Protein AF-A0A8T5F816-F1 (afdb_monomer_lite)

Sequence (86 aa):
MEIHYAILVIHLILGLSLVYFATKAFKKTKYPPMALLAVGFALIVIGDTIIGDIVEVFGENMIGEIIEEGIEIAGFIVLILAIKRS

pLDDT: mean 93.81, std 5.52, range [63.16, 98.38]

Secondary structure (DSSP, 8-state):
-HHHHHHHHHHHHHHHHHHHHHHHHHHHH--HHHHHHHHHHHHHIIIIIIIHHHHHHH---HHHHHHHHHHHHHHHHHHHHHHHT-

Structure (mmCIF, N/CA/C/O backbone):
data_AF-A0A8T5F816-F1
#
_entry.id   AF-A0A8T5F816-F1
#
loop_
_atom_site.group_PDB
_atom_site.id
_atom_site.type_symbol
_atom_site.label_atom_id
_atom_site.label_alt_id
_atom_site.label_comp_id
_atom_site.label_asym_id
_atom_site.label_entity_id
_atom_site.label_seq_id
_atom_site.pdbx_PDB_ins_code
_atom_site.Cartn_x
_atom_site.Cartn_y
_atom_site.Cartn_z
_atom_site.occupancy
_atom_site.B_iso_or_equiv
_atom_site.auth_seq_id
_atom_site.auth_comp_id
_atom_site.auth_asym_id
_atom_site.auth_atom_id
_atom_site.pdbx_PDB_model_num
ATOM 1 N N . MET A 1 1 ? 9.403 -14.530 -18.052 1.00 63.16 1 MET A N 1
ATOM 2 C CA . MET A 1 1 ? 8.152 -13.810 -18.352 1.00 63.16 1 MET A CA 1
ATOM 3 C C . MET A 1 1 ? 6.969 -14.413 -17.592 1.00 63.16 1 MET A C 1
ATOM 5 O O . MET A 1 1 ? 6.431 -13.716 -16.754 1.00 63.16 1 MET A O 1
ATOM 9 N N . GLU A 1 2 ? 6.621 -15.699 -17.744 1.00 76.75 2 GLU A N 1
ATOM 10 C CA . GLU A 1 2 ? 5.485 -16.279 -16.981 1.00 76.75 2 GLU A CA 1
ATOM 11 C C . GLU A 1 2 ? 5.662 -16.269 -15.450 1.00 76.75 2 GLU A C 1
ATOM 13 O O . GLU A 1 2 ? 4.721 -15.968 -14.722 1.00 76.75 2 GLU A O 1
ATOM 18 N N . ILE A 1 3 ? 6.876 -16.534 -14.954 1.00 88.75 3 ILE A N 1
ATOM 19 C CA . ILE A 1 3 ? 7.165 -16.530 -13.507 1.00 88.75 3 ILE A CA 1
ATOM 20 C C . ILE A 1 3 ? 7.030 -15.122 -12.905 1.00 88.75 3 ILE A C 1
ATOM 22 O O . ILE A 1 3 ? 6.532 -14.985 -11.794 1.00 88.75 3 ILE A O 1
ATOM 26 N N . HIS A 1 4 ? 7.416 -14.084 -13.654 1.00 86.44 4 HIS A N 1
ATOM 27 C CA . HIS A 1 4 ? 7.315 -12.682 -13.228 1.00 86.44 4 HIS A CA 1
ATOM 28 C C . HIS A 1 4 ? 5.864 -12.295 -12.942 1.00 86.44 4 HIS A C 1
ATOM 30 O O . HIS A 1 4 ? 5.522 -11.900 -11.832 1.00 86.44 4 HIS A O 1
ATOM 36 N N . TYR A 1 5 ? 4.975 -12.551 -13.905 1.00 88.69 5 TYR A N 1
ATOM 37 C CA . TYR A 1 5 ? 3.549 -12.279 -13.741 1.00 88.69 5 TYR A CA 1
ATOM 38 C C . TYR A 1 5 ? 2.912 -13.104 -12.620 1.00 88.69 5 TYR A C 1
ATOM 40 O O . TYR A 1 5 ? 2.036 -12.607 -11.914 1.00 88.69 5 TYR A O 1
ATOM 48 N N . ALA A 1 6 ? 3.352 -14.349 -12.413 1.00 93.50 6 ALA A N 1
ATOM 49 C CA . ALA A 1 6 ? 2.877 -15.153 -11.291 1.00 93.50 6 ALA A CA 1
ATOM 50 C C . ALA A 1 6 ? 3.260 -14.526 -9.938 1.00 93.50 6 ALA A C 1
ATOM 52 O O . ALA A 1 6 ? 2.418 -14.443 -9.042 1.00 93.50 6 ALA A O 1
ATOM 53 N N . ILE A 1 7 ? 4.500 -14.048 -9.800 1.00 92.62 7 ILE A N 1
ATOM 54 C CA . ILE A 1 7 ? 4.980 -13.367 -8.589 1.00 92.62 7 ILE A CA 1
ATOM 55 C C . ILE A 1 7 ? 4.211 -12.063 -8.358 1.00 92.62 7 ILE A C 1
ATOM 57 O O . ILE A 1 7 ? 3.778 -11.820 -7.229 1.00 92.62 7 ILE A O 1
ATOM 61 N N . LEU A 1 8 ? 3.980 -11.276 -9.411 1.00 92.94 8 LEU A N 1
ATOM 62 C CA . LEU A 1 8 ? 3.199 -10.039 -9.350 1.00 92.94 8 LEU A CA 1
ATOM 63 C C . LEU A 1 8 ? 1.778 -10.299 -8.852 1.00 92.94 8 LEU A C 1
ATOM 65 O O . LEU A 1 8 ? 1.305 -9.645 -7.925 1.00 92.94 8 LEU A O 1
ATOM 69 N N . VAL A 1 9 ? 1.095 -11.295 -9.422 1.00 94.94 9 VAL A N 1
ATOM 70 C CA . VAL A 1 9 ? -0.270 -11.650 -9.012 1.00 94.94 9 VAL A CA 1
ATOM 71 C C . VAL A 1 9 ? -0.306 -12.081 -7.546 1.00 94.94 9 VAL A C 1
ATOM 73 O O . VAL A 1 9 ? -1.221 -11.693 -6.819 1.00 94.94 9 VAL A O 1
ATOM 76 N N . ILE A 1 10 ? 0.690 -12.841 -7.082 1.00 95.75 10 ILE A N 1
ATOM 77 C CA . ILE A 1 10 ? 0.794 -13.234 -5.672 1.00 95.75 10 ILE A CA 1
ATOM 78 C C . ILE A 1 10 ? 0.981 -12.001 -4.776 1.00 95.75 10 ILE A C 1
ATOM 80 O O . ILE A 1 10 ? 0.244 -11.868 -3.796 1.00 95.75 10 ILE A O 1
ATOM 84 N N . HIS A 1 11 ? 1.898 -11.088 -5.117 1.00 95.12 11 HIS A 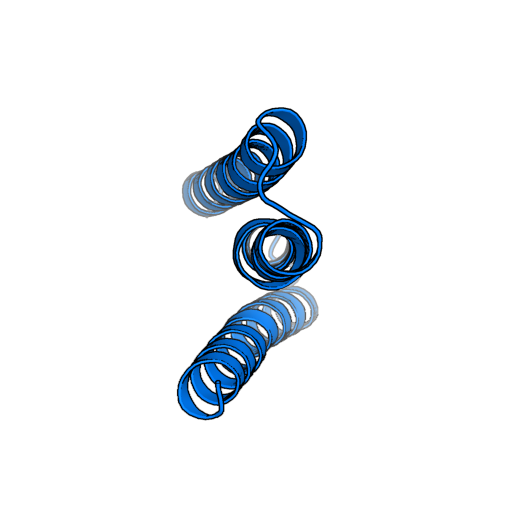N 1
ATOM 85 C CA . HIS A 1 11 ? 2.10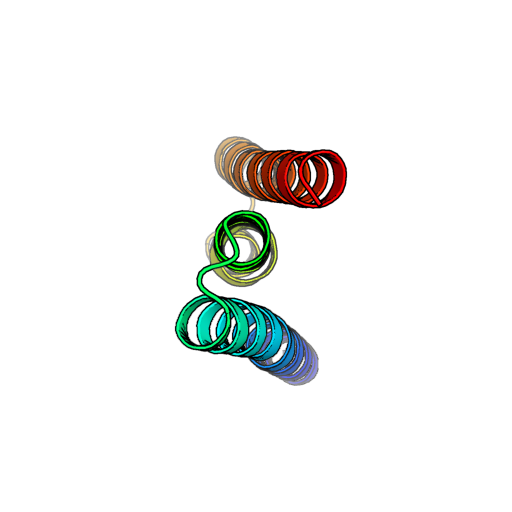5 -9.839 -4.371 1.00 95.12 11 HIS A CA 1
ATOM 86 C C . HIS A 1 11 ? 0.819 -9.019 -4.297 1.00 95.12 11 HIS A C 1
ATOM 88 O O . HIS A 1 11 ? 0.397 -8.624 -3.210 1.00 95.12 11 HIS A O 1
ATOM 94 N N . LEU A 1 12 ? 0.126 -8.863 -5.426 1.00 96.06 12 LEU A N 1
ATOM 95 C CA . LEU A 1 12 ? -1.118 -8.110 -5.496 1.00 96.06 12 LEU A CA 1
ATOM 96 C C . LEU A 1 12 ? -2.219 -8.747 -4.634 1.00 96.06 12 LEU A C 1
ATOM 98 O O . LEU A 1 12 ? -2.901 -8.049 -3.885 1.00 96.06 12 LEU A O 1
ATOM 102 N N . ILE A 1 13 ? -2.383 -10.073 -4.688 1.00 97.38 13 ILE A N 1
ATOM 103 C CA . ILE A 1 13 ? -3.379 -10.790 -3.878 1.00 97.38 13 ILE A CA 1
ATOM 104 C C . ILE A 1 13 ? -3.078 -10.632 -2.388 1.00 97.38 13 ILE A C 1
ATOM 106 O O . ILE A 1 13 ? -3.988 -10.332 -1.611 1.00 97.38 13 ILE A O 1
ATOM 110 N N . LEU A 1 14 ? -1.826 -10.836 -1.974 1.00 97.25 14 LEU A N 1
ATOM 111 C CA . LEU A 1 14 ? -1.432 -10.743 -0.569 1.00 97.25 14 LEU A CA 1
ATOM 112 C C . LEU A 1 14 ? -1.560 -9.307 -0.055 1.00 97.25 14 LEU A C 1
ATOM 114 O O . LEU A 1 14 ? -2.181 -9.073 0.984 1.00 97.25 14 LEU A O 1
ATOM 118 N N . GLY A 1 15 ? -1.059 -8.344 -0.821 1.00 96.25 15 GLY A N 1
ATOM 119 C CA . GLY A 1 15 ? -1.142 -6.924 -0.521 1.00 96.25 15 GLY A CA 1
ATOM 120 C C . GLY A 1 15 ? -2.581 -6.429 -0.391 1.00 96.25 15 GLY A C 1
ATOM 121 O O . GLY A 1 15 ? -2.966 -5.861 0.633 1.00 96.25 15 GLY A O 1
ATOM 122 N N . LEU A 1 16 ? -3.430 -6.720 -1.381 1.00 96.44 16 LEU A N 1
ATOM 123 C CA . LEU A 1 16 ? -4.849 -6.362 -1.328 1.00 96.44 16 LEU A CA 1
ATOM 124 C C . LEU A 1 16 ? -5.592 -7.097 -0.211 1.00 96.44 16 LEU A C 1
ATOM 126 O O . LEU A 1 16 ? -6.505 -6.525 0.386 1.00 96.44 16 LEU A O 1
ATOM 130 N N . SER A 1 17 ? -5.194 -8.328 0.121 1.00 98.06 17 SER A N 1
ATOM 131 C CA . SER A 1 17 ? -5.744 -9.043 1.275 1.00 98.06 17 SER A CA 1
ATOM 132 C C . SER A 1 17 ? -5.440 -8.302 2.578 1.00 98.06 17 SER A C 1
ATOM 134 O O . SER A 1 17 ? -6.351 -8.113 3.386 1.00 98.06 17 SER A O 1
ATOM 136 N N . LEU A 1 18 ? -4.210 -7.813 2.775 1.00 97.12 18 LEU A N 1
ATOM 137 C CA . LEU A 1 18 ? -3.846 -7.004 3.947 1.00 97.12 18 LEU A CA 1
ATOM 138 C C . LEU A 1 18 ? -4.672 -5.715 4.024 1.00 97.12 18 LEU A C 1
ATOM 140 O O . LEU A 1 18 ? -5.267 -5.426 5.067 1.00 97.12 18 LEU A O 1
ATOM 144 N N . VAL A 1 19 ? -4.788 -4.984 2.911 1.00 97.62 19 VAL A N 1
ATOM 145 C CA . VAL A 1 19 ? -5.616 -3.769 2.823 1.00 97.62 19 VAL A CA 1
ATOM 146 C C . VAL A 1 19 ? -7.077 -4.084 3.150 1.00 97.62 19 VAL A C 1
ATOM 148 O O . VAL A 1 19 ? -7.715 -3.375 3.938 1.00 97.62 19 VAL A O 1
ATOM 151 N N . TYR A 1 20 ? -7.615 -5.170 2.592 1.00 98.00 20 TYR A N 1
ATOM 152 C CA . TYR A 1 20 ? -8.984 -5.613 2.828 1.00 98.00 20 TYR A CA 1
ATOM 153 C C . TYR A 1 20 ? -9.221 -5.961 4.299 1.00 98.00 20 TYR A C 1
ATOM 155 O O . TYR A 1 20 ? -10.193 -5.484 4.890 1.00 98.00 20 TYR A O 1
ATOM 163 N N . PHE A 1 21 ? -8.343 -6.756 4.915 1.00 97.81 21 PHE A N 1
ATOM 164 C CA . PHE A 1 21 ? -8.491 -7.156 6.312 1.00 97.81 21 PHE A CA 1
ATOM 165 C C . PHE A 1 21 ? -8.347 -5.972 7.267 1.00 97.81 21 PHE A C 1
ATOM 167 O O . PHE A 1 21 ? -9.181 -5.836 8.165 1.00 97.81 21 PHE A O 1
ATOM 174 N N . ALA A 1 22 ? -7.384 -5.073 7.044 1.00 96.50 22 ALA A N 1
ATOM 175 C CA . ALA A 1 22 ? -7.235 -3.851 7.834 1.00 96.50 22 ALA A CA 1
ATOM 176 C C . ALA A 1 22 ? -8.475 -2.946 7.708 1.00 96.50 22 ALA A C 1
ATOM 178 O O . ALA A 1 22 ? -9.037 -2.496 8.709 1.00 96.50 22 ALA A O 1
ATOM 179 N N . THR A 1 23 ? -8.994 -2.775 6.488 1.00 97.12 23 THR A N 1
ATOM 180 C CA . THR A 1 23 ? -10.221 -2.004 6.229 1.00 97.12 23 THR A CA 1
ATOM 181 C C . THR A 1 23 ? -11.443 -2.643 6.887 1.00 97.12 23 THR A C 1
ATOM 183 O O . THR A 1 23 ? -12.273 -1.958 7.493 1.00 97.12 23 THR A O 1
ATOM 186 N N . LYS A 1 24 ? -11.578 -3.969 6.793 1.00 97.19 24 LYS A N 1
ATOM 187 C CA . LYS A 1 24 ? -12.666 -4.727 7.419 1.00 97.19 24 LYS A CA 1
ATOM 188 C C . LYS A 1 24 ? -12.599 -4.630 8.943 1.00 97.19 24 LYS A C 1
ATOM 190 O O . LYS A 1 24 ? -13.634 -4.420 9.578 1.00 97.19 24 LYS A O 1
ATOM 195 N N . ALA A 1 25 ? -11.403 -4.732 9.522 1.00 95.38 25 ALA A N 1
ATOM 196 C CA . ALA A 1 25 ? -11.174 -4.557 10.951 1.00 95.38 25 ALA A CA 1
ATOM 197 C C . ALA A 1 25 ? -11.546 -3.138 11.396 1.00 95.38 25 ALA A C 1
ATOM 199 O O . ALA A 1 25 ? -12.326 -2.993 12.336 1.00 95.38 25 ALA A O 1
ATOM 200 N N . PHE A 1 26 ? -11.110 -2.106 10.665 1.00 95.50 26 PHE A N 1
ATOM 201 C CA . PHE A 1 26 ? -11.481 -0.716 10.938 1.00 95.50 26 PHE A CA 1
ATOM 202 C C . PHE A 1 26 ? -12.998 -0.501 10.916 1.00 95.50 26 PHE A C 1
ATOM 204 O O . PHE A 1 26 ? -13.554 0.129 11.816 1.00 95.50 26 PHE A O 1
ATOM 211 N N . LYS A 1 27 ? -13.702 -1.066 9.927 1.00 95.06 27 LYS A N 1
ATOM 212 C CA . LYS A 1 27 ? -15.170 -0.976 9.854 1.00 95.06 27 LYS A CA 1
ATOM 213 C C . LYS A 1 27 ? -15.854 -1.609 11.069 1.00 95.06 27 LYS A C 1
ATOM 215 O O . LYS A 1 27 ? -16.871 -1.076 11.510 1.00 95.06 27 LYS A O 1
ATOM 220 N N . LYS A 1 28 ? -15.300 -2.702 11.609 1.00 95.81 28 LYS A N 1
ATOM 221 C CA . LYS A 1 28 ? -15.850 -3.433 12.761 1.00 95.81 28 LYS A CA 1
ATOM 222 C C . LYS A 1 28 ? -15.534 -2.770 14.105 1.00 95.81 28 LYS A C 1
ATOM 224 O O . LYS A 1 28 ? -16.411 -2.712 14.956 1.00 95.81 28 LYS A O 1
ATOM 229 N N . THR A 1 29 ? -14.302 -2.306 14.311 1.00 93.56 29 THR A N 1
ATOM 230 C CA . THR A 1 29 ? -13.832 -1.812 15.620 1.00 93.56 29 THR A CA 1
ATOM 231 C C . THR A 1 29 ? -13.862 -0.293 15.747 1.00 93.56 29 THR A C 1
ATOM 233 O O . THR A 1 29 ? -13.806 0.215 16.861 1.00 93.56 29 THR A O 1
ATOM 236 N N . LYS A 1 30 ? -13.914 0.436 14.621 1.00 91.69 30 LYS A N 1
ATOM 237 C CA . LYS A 1 30 ? -13.714 1.896 14.545 1.00 91.69 30 LYS A CA 1
ATOM 238 C C . LYS A 1 30 ? -12.389 2.363 15.156 1.00 91.69 30 LYS A C 1
ATOM 240 O O . LYS A 1 30 ? -12.238 3.539 15.472 1.00 91.69 30 LYS A O 1
ATOM 245 N N . TYR A 1 31 ? -11.418 1.458 15.286 1.00 92.19 31 TYR A N 1
ATOM 246 C CA . TYR A 1 31 ? -10.135 1.742 15.909 1.00 92.19 31 TYR A CA 1
ATOM 247 C C . TYR A 1 31 ? -9.196 2.460 14.924 1.00 92.19 31 TYR A C 1
ATOM 249 O O . TYR A 1 31 ? -8.812 1.850 13.923 1.00 92.19 31 TYR A O 1
ATOM 257 N N . PRO A 1 32 ? -8.816 3.732 15.160 1.00 91.75 32 PRO A N 1
ATOM 258 C CA . PRO A 1 32 ? -8.092 4.545 14.178 1.00 91.75 32 PRO A CA 1
ATOM 259 C C . PRO A 1 32 ? -6.781 3.939 13.644 1.00 91.75 32 PRO A C 1
ATOM 261 O O . PRO A 1 32 ? -6.543 4.062 12.440 1.00 91.75 32 PRO A O 1
ATOM 264 N N . PRO A 1 33 ? -5.957 3.233 14.448 1.00 95.44 33 PRO A N 1
ATOM 265 C CA . PRO A 1 33 ? -4.770 2.542 13.939 1.00 95.44 33 PRO A CA 1
ATOM 266 C C . PRO A 1 33 ? -5.049 1.556 12.800 1.00 95.44 33 PRO A C 1
ATOM 268 O O . PRO A 1 33 ? -4.239 1.436 11.888 1.00 95.44 33 PRO A O 1
ATOM 271 N N . MET A 1 34 ? -6.221 0.913 12.772 1.00 96.00 34 MET A N 1
ATOM 272 C CA . MET A 1 34 ? -6.581 -0.019 11.692 1.00 96.00 34 MET A CA 1
ATOM 273 C C . MET A 1 34 ? -6.785 0.689 10.347 1.00 96.00 34 MET A C 1
ATOM 275 O O . MET A 1 34 ? -6.500 0.111 9.301 1.00 96.00 34 MET A O 1
ATOM 279 N N . ALA A 1 35 ? -7.244 1.945 10.358 1.00 95.62 35 ALA A N 1
ATOM 280 C CA . ALA A 1 35 ? -7.327 2.745 9.138 1.00 95.62 35 ALA A CA 1
ATOM 281 C C . ALA A 1 35 ? -5.931 3.123 8.628 1.00 95.62 35 ALA A C 1
ATOM 283 O O . ALA A 1 35 ? -5.683 3.050 7.429 1.00 95.62 35 ALA A O 1
ATOM 284 N N . LEU A 1 36 ? -5.010 3.471 9.535 1.00 97.06 36 LEU A N 1
ATOM 285 C CA . LEU A 1 36 ? -3.619 3.756 9.176 1.00 97.06 36 LEU A CA 1
ATOM 286 C C . LEU A 1 36 ? -2.937 2.517 8.590 1.00 97.06 36 LEU A C 1
ATOM 288 O O . LEU A 1 36 ? -2.289 2.632 7.560 1.00 97.06 36 LEU A O 1
ATOM 292 N N . LEU A 1 37 ? -3.156 1.328 9.163 1.00 96.94 37 LEU A N 1
ATOM 293 C CA . LEU A 1 37 ? -2.664 0.077 8.576 1.00 96.94 37 LEU A CA 1
ATOM 294 C C . LEU A 1 37 ? -3.178 -0.125 7.148 1.00 96.94 37 LEU A C 1
ATOM 296 O O . LEU A 1 37 ? -2.393 -0.418 6.254 1.00 96.94 37 LEU A O 1
ATOM 300 N N . ALA A 1 38 ? -4.479 0.076 6.915 1.00 97.50 38 ALA A N 1
ATOM 301 C CA . ALA A 1 38 ? -5.054 -0.063 5.579 1.00 97.50 38 ALA A CA 1
ATOM 302 C C . ALA A 1 38 ? -4.413 0.902 4.568 1.00 97.50 38 ALA A C 1
ATOM 304 O O . ALA A 1 38 ? -4.103 0.493 3.453 1.00 97.50 38 ALA A O 1
ATOM 305 N N . VAL A 1 39 ? -4.185 2.158 4.968 1.00 97.81 39 VAL A N 1
ATOM 306 C CA . VAL A 1 39 ? -3.526 3.166 4.123 1.00 97.81 39 VAL A CA 1
ATOM 307 C C . VAL A 1 39 ? -2.056 2.817 3.883 1.00 97.81 39 VAL A C 1
ATOM 309 O O . VAL A 1 39 ? -1.608 2.876 2.745 1.00 97.81 39 VAL A O 1
ATOM 312 N N . GLY A 1 40 ? -1.317 2.423 4.922 1.00 97.62 40 GLY A N 1
ATOM 313 C CA . GLY A 1 40 ? 0.096 2.062 4.810 1.00 97.62 40 GLY A CA 1
ATOM 314 C C . GLY A 1 40 ? 0.313 0.860 3.894 1.00 97.62 40 GLY A C 1
ATOM 315 O O . GLY A 1 40 ? 1.135 0.928 2.987 1.00 97.62 40 GLY A O 1
ATOM 316 N N . PHE A 1 41 ? -0.486 -0.201 4.050 1.00 97.94 41 PHE A N 1
ATOM 317 C CA . PHE A 1 41 ? -0.435 -1.349 3.142 1.00 97.94 41 PHE A CA 1
ATOM 318 C C . PHE A 1 41 ? -0.830 -0.975 1.712 1.00 97.94 41 PHE A C 1
ATOM 320 O O . PHE A 1 41 ? -0.201 -1.448 0.775 1.00 97.94 41 PHE A O 1
ATOM 327 N N . ALA A 1 42 ? -1.837 -0.116 1.528 1.00 97.75 42 ALA A N 1
ATOM 328 C CA . ALA A 1 42 ? -2.241 0.311 0.191 1.00 97.75 42 ALA A CA 1
ATOM 329 C C . ALA A 1 42 ? -1.129 1.100 -0.511 1.00 97.75 42 ALA A C 1
ATOM 331 O O . ALA A 1 42 ? -0.883 0.865 -1.688 1.00 97.75 42 ALA A O 1
ATOM 332 N N . LEU A 1 43 ? -0.442 1.993 0.209 1.00 97.88 43 LEU A N 1
ATOM 333 C CA . LEU A 1 43 ? 0.705 2.730 -0.322 1.00 97.88 43 LEU A CA 1
ATOM 334 C C . LEU A 1 43 ? 1.831 1.790 -0.748 1.00 97.88 43 LEU A C 1
ATOM 336 O O . LEU A 1 43 ? 2.302 1.921 -1.869 1.00 97.88 43 LEU A O 1
ATOM 340 N N . ILE A 1 44 ? 2.201 0.819 0.092 1.00 97.75 44 ILE A N 1
ATOM 341 C CA . ILE A 1 44 ? 3.259 -0.147 -0.241 1.00 97.75 44 ILE A CA 1
ATOM 342 C C . ILE A 1 44 ? 2.889 -0.933 -1.501 1.00 97.75 44 ILE A C 1
ATOM 344 O O . ILE A 1 44 ? 3.674 -0.970 -2.432 1.00 97.75 44 ILE A O 1
ATOM 348 N N . VAL A 1 45 ? 1.670 -1.475 -1.592 1.00 97.19 45 VAL A N 1
ATOM 349 C CA . VAL A 1 45 ? 1.227 -2.233 -2.781 1.00 97.19 45 VAL A CA 1
ATOM 350 C C . VAL A 1 45 ? 1.220 -1.374 -4.046 1.00 97.19 45 VAL A C 1
ATOM 352 O O . VAL A 1 45 ? 1.525 -1.864 -5.130 1.00 97.19 45 VAL A O 1
ATOM 355 N N . ILE A 1 46 ? 0.846 -0.098 -3.929 1.00 96.50 46 ILE A N 1
ATOM 356 C CA . ILE A 1 46 ? 0.854 0.825 -5.066 1.00 96.50 46 ILE A CA 1
ATOM 357 C C . ILE A 1 46 ? 2.287 1.158 -5.487 1.00 96.50 46 ILE A C 1
ATOM 359 O O . ILE A 1 46 ? 2.548 1.157 -6.682 1.00 96.50 46 ILE A O 1
ATOM 363 N N . GLY A 1 47 ? 3.182 1.449 -4.541 1.00 94.94 47 GLY A N 1
ATOM 364 C CA . GLY A 1 47 ? 4.588 1.751 -4.814 1.00 94.94 47 GLY A CA 1
ATOM 365 C C . GLY A 1 47 ? 5.309 0.539 -5.390 1.00 94.94 47 GLY A C 1
ATOM 366 O O . GLY A 1 47 ? 5.539 0.486 -6.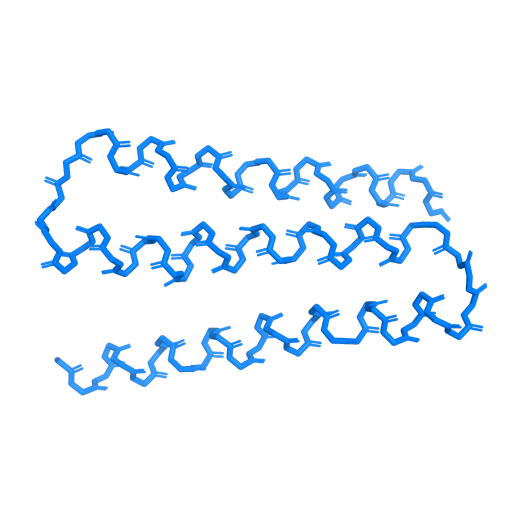590 1.00 94.94 47 GLY A O 1
ATOM 367 N N . ASP A 1 48 ? 5.560 -0.455 -4.546 1.00 93.94 48 ASP A N 1
ATOM 368 C CA . ASP A 1 48 ? 6.346 -1.650 -4.867 1.00 93.94 48 ASP A CA 1
ATOM 369 C C . ASP A 1 48 ? 5.738 -2.450 -6.031 1.00 93.94 48 ASP A C 1
ATOM 371 O O . ASP A 1 48 ? 6.360 -2.654 -7.066 1.00 93.94 48 ASP A O 1
ATOM 375 N N . THR A 1 49 ? 4.475 -2.872 -5.919 1.00 94.06 49 THR A N 1
ATOM 376 C CA . THR A 1 49 ? 3.939 -3.845 -6.883 1.00 94.06 49 THR A CA 1
ATOM 377 C C . THR A 1 49 ? 3.400 -3.201 -8.162 1.00 94.06 49 THR A C 1
ATOM 379 O O . THR A 1 49 ? 3.588 -3.742 -9.247 1.00 94.06 49 THR A O 1
ATOM 382 N N . ILE A 1 50 ? 2.659 -2.089 -8.063 1.00 93.56 50 ILE A N 1
ATOM 383 C CA . ILE A 1 50 ? 2.002 -1.486 -9.238 1.00 93.56 50 ILE A CA 1
ATOM 384 C C . ILE A 1 50 ? 2.948 -0.535 -9.967 1.00 93.56 50 ILE A C 1
ATOM 386 O O . ILE A 1 50 ? 3.092 -0.635 -11.182 1.00 93.56 50 ILE A O 1
ATOM 390 N N . ILE A 1 51 ? 3.541 0.421 -9.251 1.00 93.44 51 ILE A N 1
ATOM 391 C CA . ILE A 1 51 ? 4.420 1.418 -9.860 1.00 93.44 51 ILE A CA 1
ATOM 392 C C . ILE A 1 51 ? 5.748 0.773 -10.241 1.00 93.44 51 ILE A C 1
ATOM 394 O O . ILE A 1 51 ? 6.181 1.018 -11.363 1.00 93.44 51 ILE A O 1
ATOM 398 N N . GLY A 1 52 ? 6.318 -0.090 -9.396 1.00 91.88 52 GLY A N 1
ATOM 399 C CA . GLY A 1 52 ? 7.547 -0.817 -9.720 1.00 91.88 52 GLY A CA 1
ATOM 400 C C . GLY A 1 52 ? 7.446 -1.621 -11.013 1.00 91.88 52 GLY A C 1
ATOM 401 O O . GLY A 1 52 ? 8.230 -1.401 -11.934 1.00 91.88 52 GLY A O 1
ATOM 402 N N . ASP A 1 53 ? 6.398 -2.439 -11.177 1.00 91.94 53 ASP A N 1
ATOM 403 C CA . ASP A 1 53 ? 6.205 -3.200 -12.425 1.00 91.94 53 ASP A CA 1
ATOM 404 C C . ASP A 1 53 ? 5.978 -2.284 -13.644 1.00 91.94 53 ASP A C 1
ATOM 406 O O . ASP A 1 53 ? 6.479 -2.549 -14.736 1.00 91.94 53 ASP A O 1
ATOM 410 N N . ILE A 1 54 ? 5.270 -1.157 -13.478 1.00 90.94 54 ILE A N 1
ATOM 411 C CA . ILE A 1 54 ? 5.115 -0.167 -14.557 1.00 90.94 54 ILE A CA 1
ATOM 412 C C . ILE A 1 54 ? 6.469 0.449 -14.931 1.00 90.94 54 ILE A C 1
ATOM 414 O O . ILE A 1 54 ? 6.764 0.583 -16.118 1.00 90.94 54 ILE A O 1
ATOM 418 N N . VAL A 1 55 ? 7.291 0.844 -13.959 1.00 91.62 55 VAL A N 1
ATOM 419 C CA . VAL A 1 55 ? 8.611 1.442 -14.216 1.00 91.62 55 VAL A CA 1
ATOM 420 C C . VAL A 1 55 ? 9.529 0.429 -14.902 1.00 91.62 55 VAL A C 1
ATOM 422 O O . VAL A 1 55 ? 10.159 0.774 -15.903 1.00 91.62 55 VAL A O 1
ATOM 425 N N . GLU A 1 56 ? 9.522 -0.827 -14.453 1.00 88.25 56 GLU A N 1
ATOM 426 C CA . GLU A 1 56 ? 10.284 -1.922 -15.061 1.00 88.25 56 GLU A CA 1
ATOM 427 C C . GLU A 1 56 ? 9.870 -2.154 -16.528 1.00 88.25 56 GLU A C 1
ATOM 429 O O . GLU A 1 56 ? 10.715 -2.237 -17.423 1.00 88.25 56 GLU A O 1
ATOM 434 N N . VAL A 1 57 ? 8.562 -2.190 -16.817 1.00 87.81 57 VAL A N 1
ATOM 435 C CA . VAL A 1 57 ? 8.036 -2.463 -18.169 1.00 87.81 57 VAL A CA 1
ATOM 436 C C . VAL A 1 57 ? 8.230 -1.290 -19.137 1.00 87.81 57 VAL A C 1
ATOM 438 O O . VAL A 1 57 ? 8.490 -1.509 -20.323 1.00 87.81 57 VAL A O 1
ATOM 441 N N . PHE A 1 58 ? 8.083 -0.045 -18.673 1.00 85.50 58 PHE A N 1
ATOM 442 C CA . PHE A 1 58 ? 8.186 1.154 -19.521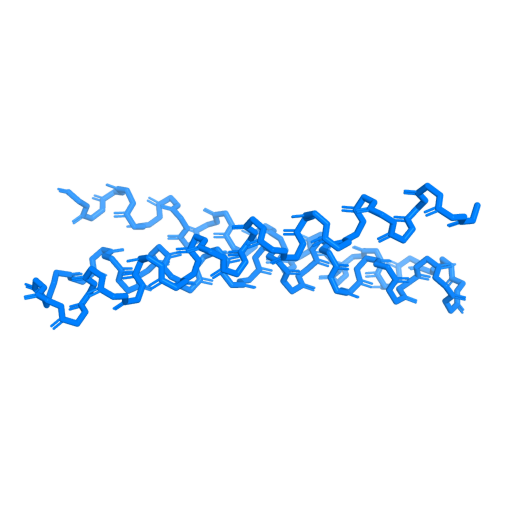 1.00 85.50 58 PHE A CA 1
ATOM 443 C C . PHE A 1 58 ? 9.618 1.692 -19.666 1.00 85.50 58 PHE A C 1
ATOM 445 O O . PHE A 1 58 ? 9.840 2.644 -20.421 1.00 85.50 58 PHE A O 1
ATOM 452 N N . GLY A 1 59 ? 10.583 1.044 -19.015 1.00 82.38 59 GLY A N 1
ATOM 453 C CA . GLY A 1 59 ? 11.995 1.387 -19.051 1.00 82.38 59 GLY A CA 1
ATOM 454 C C . GLY A 1 59 ? 12.411 2.139 -17.795 1.00 82.38 59 GLY A C 1
ATOM 455 O O . GLY A 1 59 ? 11.939 3.254 -17.537 1.00 82.38 59 GLY A O 1
ATOM 456 N N . GLU A 1 60 ? 13.342 1.521 -17.067 1.00 81.06 60 GLU A N 1
ATOM 457 C CA . GLU A 1 60 ? 13.943 2.061 -15.853 1.00 81.06 60 GLU A CA 1
ATOM 458 C C . GLU A 1 60 ? 14.447 3.482 -16.097 1.00 81.06 60 GLU A C 1
ATOM 460 O O . GLU A 1 60 ? 15.237 3.773 -17.005 1.00 81.06 60 GLU A O 1
ATOM 465 N N . ASN A 1 61 ? 13.942 4.398 -15.283 1.00 88.06 61 ASN A N 1
ATOM 466 C CA . ASN A 1 61 ? 14.443 5.750 -15.234 1.00 88.06 61 ASN A CA 1
ATOM 467 C C . ASN A 1 61 ? 14.510 6.193 -13.777 1.00 88.06 61 ASN A C 1
ATOM 469 O O . ASN A 1 61 ? 13.633 5.890 -12.971 1.00 88.06 61 ASN A O 1
ATOM 473 N N . MET A 1 62 ? 15.544 6.972 -13.473 1.00 91.69 62 MET A N 1
ATOM 474 C CA . MET A 1 62 ? 15.848 7.424 -12.116 1.00 91.69 62 MET A CA 1
ATOM 475 C C . MET A 1 62 ? 14.661 8.128 -11.437 1.00 91.69 62 MET A C 1
ATOM 477 O O . MET A 1 62 ? 14.525 8.087 -10.222 1.00 91.69 62 MET A O 1
ATOM 481 N N . ILE A 1 63 ? 13.792 8.799 -12.201 1.00 92.12 63 ILE A N 1
ATOM 482 C CA . ILE A 1 63 ? 12.623 9.489 -11.638 1.00 92.12 63 ILE A CA 1
ATOM 483 C C . ILE A 1 63 ? 11.556 8.479 -11.197 1.00 92.12 63 ILE A C 1
ATOM 485 O O . ILE A 1 63 ? 10.956 8.664 -10.142 1.00 92.12 63 ILE A O 1
ATOM 489 N N . GLY A 1 64 ? 11.320 7.433 -11.989 1.00 91.75 64 GLY A N 1
ATOM 490 C CA . GLY A 1 64 ? 10.384 6.353 -11.691 1.00 91.75 64 GLY A CA 1
ATOM 491 C C . GLY A 1 64 ? 10.777 5.607 -10.423 1.00 91.75 64 GLY A C 1
ATOM 492 O O . GLY A 1 64 ? 9.954 5.511 -9.519 1.00 91.75 64 GLY A O 1
ATOM 493 N N . GLU A 1 65 ? 12.047 5.211 -10.317 1.00 92.06 65 GLU A N 1
ATOM 494 C CA . GLU A 1 65 ? 12.605 4.549 -9.126 1.00 92.06 65 GLU A CA 1
ATOM 495 C C . GLU A 1 65 ? 12.452 5.420 -7.867 1.00 92.06 65 GLU A C 1
ATOM 497 O O . GLU A 1 65 ? 11.965 4.964 -6.837 1.00 92.06 65 GLU A O 1
ATOM 502 N N . ILE A 1 66 ? 12.769 6.721 -7.952 1.00 95.12 66 ILE A N 1
ATOM 503 C CA . ILE A 1 66 ? 12.601 7.647 -6.816 1.00 95.12 66 ILE A CA 1
ATOM 504 C C . ILE A 1 66 ? 11.130 7.754 -6.383 1.00 95.12 66 ILE A C 1
ATOM 506 O O . ILE A 1 66 ? 10.839 7.901 -5.193 1.00 95.12 66 ILE A O 1
ATOM 510 N N . ILE A 1 67 ? 10.190 7.737 -7.333 1.00 94.88 67 ILE A N 1
ATOM 511 C CA . ILE A 1 67 ? 8.755 7.809 -7.032 1.00 94.88 67 ILE A CA 1
ATOM 512 C C . ILE A 1 67 ? 8.281 6.515 -6.369 1.00 94.88 67 ILE A C 1
ATOM 514 O O . ILE A 1 67 ? 7.552 6.586 -5.378 1.00 94.88 67 ILE A O 1
ATOM 518 N N . GLU A 1 68 ? 8.688 5.366 -6.902 1.00 94.81 68 GLU A N 1
ATOM 519 C CA . GLU A 1 68 ? 8.398 4.041 -6.356 1.00 94.81 68 GLU A CA 1
ATOM 520 C C . GLU A 1 68 ? 8.857 3.933 -4.899 1.00 94.81 68 GLU A C 1
ATOM 522 O O . GLU A 1 68 ? 8.020 3.797 -3.997 1.00 94.81 68 GLU A O 1
ATOM 527 N N . GLU A 1 69 ? 10.158 4.122 -4.656 1.00 95.50 69 GLU A N 1
ATOM 528 C CA . GLU A 1 69 ? 10.741 4.067 -3.314 1.00 95.50 69 GLU A CA 1
ATOM 529 C C . GLU A 1 69 ? 10.107 5.118 -2.393 1.00 95.50 69 GLU A C 1
ATOM 531 O O . GLU A 1 69 ? 9.806 4.856 -1.227 1.00 95.50 69 GLU A O 1
ATOM 536 N N . GLY A 1 70 ? 9.848 6.326 -2.904 1.00 97.62 70 GLY A N 1
ATOM 537 C CA . GLY A 1 70 ? 9.231 7.401 -2.131 1.00 97.62 70 GLY A CA 1
ATOM 538 C C . GLY A 1 70 ? 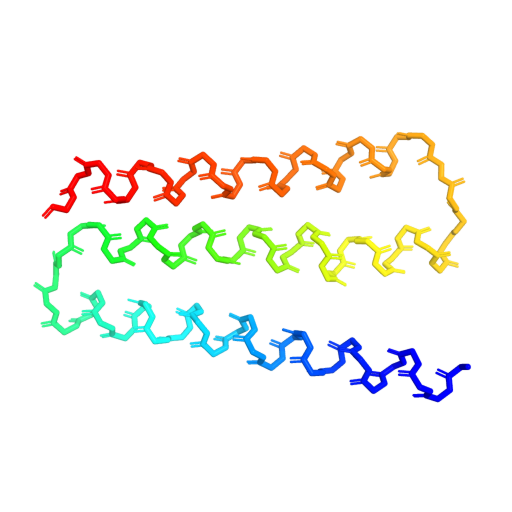7.828 7.049 -1.627 1.00 97.62 70 GLY A C 1
ATOM 539 O O . GLY A 1 70 ? 7.479 7.361 -0.482 1.00 97.62 70 GLY A O 1
ATOM 540 N N . ILE A 1 71 ? 7.022 6.384 -2.459 1.00 97.69 71 ILE A N 1
ATOM 541 C CA . ILE A 1 71 ? 5.680 5.919 -2.090 1.00 97.69 71 ILE A CA 1
ATOM 542 C C . ILE A 1 71 ? 5.766 4.760 -1.095 1.00 97.69 71 ILE A C 1
ATOM 544 O O . ILE A 1 71 ? 5.012 4.744 -0.115 1.00 97.69 71 ILE A O 1
ATOM 548 N N . GLU A 1 72 ? 6.699 3.833 -1.295 1.00 97.38 72 GLU A N 1
ATOM 549 C CA . GLU A 1 72 ? 6.920 2.714 -0.380 1.00 97.38 72 GLU A CA 1
ATOM 550 C C . GLU A 1 72 ? 7.343 3.206 1.017 1.00 97.38 72 GLU A C 1
ATOM 552 O O . GLU A 1 72 ? 6.718 2.860 2.027 1.00 97.38 72 GLU A O 1
ATOM 557 N N . ILE A 1 73 ? 8.322 4.118 1.083 1.00 98.12 73 ILE A N 1
ATOM 558 C CA . ILE A 1 73 ? 8.778 4.769 2.320 1.00 98.12 73 ILE A CA 1
ATOM 559 C C . ILE A 1 73 ? 7.616 5.483 3.016 1.00 98.12 73 ILE A C 1
ATOM 561 O O . ILE A 1 73 ? 7.444 5.355 4.234 1.00 98.12 73 ILE A O 1
ATOM 565 N N . ALA A 1 74 ? 6.783 6.214 2.269 1.00 98.31 74 ALA A N 1
ATOM 566 C CA . ALA A 1 74 ? 5.595 6.851 2.829 1.00 98.31 74 ALA A CA 1
ATOM 567 C C . ALA A 1 74 ? 4.632 5.815 3.437 1.00 98.31 74 ALA A C 1
ATOM 569 O O . ALA A 1 74 ? 4.109 6.027 4.536 1.00 98.31 74 ALA A O 1
ATOM 570 N N . GLY A 1 75 ? 4.445 4.673 2.772 1.00 97.94 75 GLY A N 1
ATOM 571 C CA . GLY A 1 75 ? 3.677 3.544 3.288 1.00 97.94 75 GLY A CA 1
ATOM 572 C C . GLY A 1 75 ? 4.229 3.008 4.609 1.00 97.94 75 GLY A C 1
ATOM 573 O O . GLY A 1 75 ? 3.479 2.897 5.586 1.00 97.94 75 GLY A O 1
ATOM 574 N N . PHE A 1 76 ? 5.542 2.777 4.699 1.00 98.12 76 PHE A N 1
ATOM 575 C CA . PHE A 1 76 ? 6.188 2.348 5.943 1.00 98.12 76 PHE A CA 1
ATOM 576 C C . PHE A 1 76 ? 6.048 3.368 7.074 1.00 98.12 76 PHE A C 1
ATOM 578 O O . PHE A 1 76 ? 5.745 2.986 8.206 1.00 98.12 76 PHE A O 1
ATOM 585 N N . ILE A 1 77 ? 6.200 4.665 6.793 1.00 98.38 77 ILE A N 1
ATOM 586 C CA . ILE A 1 77 ? 5.983 5.726 7.789 1.00 98.38 77 ILE A CA 1
ATOM 587 C C . ILE A 1 77 ? 4.559 5.645 8.349 1.00 98.38 77 ILE A C 1
ATOM 589 O O . ILE A 1 77 ? 4.363 5.712 9.566 1.00 98.38 77 ILE A O 1
ATOM 593 N N . VAL A 1 78 ? 3.557 5.456 7.488 1.00 98.06 78 VAL A N 1
ATOM 594 C CA . VAL A 1 78 ? 2.161 5.307 7.917 1.00 98.06 78 VAL A CA 1
ATOM 595 C C . VAL A 1 78 ? 1.969 4.047 8.770 1.00 98.06 78 VAL A C 1
ATOM 597 O O . VAL A 1 78 ? 1.289 4.120 9.797 1.00 98.06 78 VAL A O 1
ATOM 600 N N . LEU A 1 79 ? 2.597 2.920 8.415 1.00 97.56 79 LEU A N 1
ATOM 601 C CA . LEU A 1 79 ? 2.561 1.701 9.235 1.00 97.56 79 LEU A CA 1
ATOM 602 C C . LEU A 1 79 ? 3.187 1.920 10.619 1.00 97.56 79 LEU A C 1
ATOM 604 O O . LEU A 1 79 ? 2.597 1.532 11.628 1.00 97.56 79 LEU A O 1
ATOM 608 N N . ILE A 1 80 ? 4.329 2.605 10.697 1.00 97.94 80 ILE A N 1
ATOM 609 C CA . ILE A 1 80 ? 4.971 2.959 11.971 1.00 97.94 80 ILE A CA 1
ATOM 610 C C . ILE A 1 80 ? 4.039 3.836 12.816 1.00 97.94 80 ILE A C 1
ATOM 612 O O . ILE A 1 80 ? 3.884 3.608 14.017 1.00 97.94 80 ILE A O 1
ATOM 616 N N . LEU A 1 81 ? 3.377 4.822 12.202 1.00 97.25 81 LEU A N 1
ATOM 617 C CA . LEU A 1 81 ? 2.402 5.670 12.891 1.00 97.25 81 LEU A CA 1
ATOM 61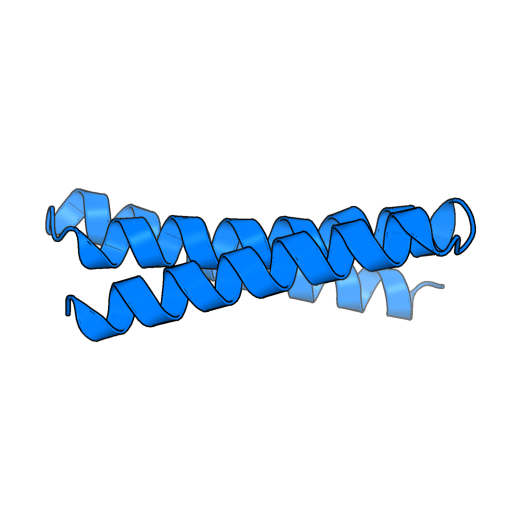8 C C . LEU A 1 81 ? 1.186 4.879 13.379 1.00 97.25 81 LEU A C 1
ATOM 620 O O . LEU A 1 81 ? 0.657 5.193 14.448 1.00 97.25 81 LEU A O 1
ATOM 624 N N . ALA A 1 82 ? 0.756 3.865 12.628 1.00 96.12 82 ALA A N 1
ATOM 625 C CA . ALA A 1 82 ? -0.309 2.965 13.041 1.00 96.12 82 ALA A CA 1
ATOM 626 C C . ALA A 1 82 ? 0.088 2.192 14.303 1.00 96.12 82 ALA A C 1
ATOM 628 O O . ALA A 1 82 ? -0.651 2.211 15.282 1.00 96.12 82 ALA A O 1
ATOM 629 N N . ILE A 1 83 ? 1.282 1.589 14.305 1.00 95.19 83 ILE A N 1
ATOM 630 C CA . ILE A 1 83 ? 1.803 0.814 15.439 1.00 95.19 83 ILE A CA 1
ATOM 631 C C . ILE A 1 83 ? 1.997 1.709 16.665 1.00 95.19 83 ILE A C 1
ATOM 633 O O . ILE A 1 83 ? 1.565 1.359 17.755 1.00 95.19 83 ILE A O 1
ATOM 637 N N . LYS A 1 84 ? 2.582 2.900 16.493 1.00 95.50 84 LYS A N 1
ATOM 638 C CA . LYS A 1 84 ? 2.810 3.855 17.588 1.00 95.50 84 LYS A CA 1
ATOM 639 C C . LYS A 1 84 ? 1.512 4.340 18.250 1.00 95.50 84 LYS A C 1
ATOM 641 O O . LYS A 1 84 ? 1.543 4.771 19.399 1.00 95.50 84 LYS A O 1
ATOM 646 N N . ARG A 1 85 ? 0.398 4.358 17.511 1.00 87.12 85 ARG A N 1
ATOM 647 C CA . ARG A 1 85 ? -0.925 4.768 18.014 1.00 87.12 85 ARG A CA 1
ATOM 648 C C . ARG A 1 85 ? -1.788 3.592 18.482 1.00 87.12 85 ARG A C 1
ATOM 650 O O . ARG A 1 85 ? -2.918 3.848 18.906 1.00 87.12 85 ARG A O 1
ATOM 657 N N . SER A 1 86 ? -1.298 2.358 18.341 1.00 80.25 86 SER A N 1
ATOM 658 C CA . SER A 1 86 ? -1.961 1.149 18.832 1.00 80.25 86 SER A CA 1
ATOM 659 C C . SER A 1 86 ? -1.740 0.938 20.327 1.00 80.25 86 SER A C 1
ATOM 661 O O . SER A 1 86 ? -2.538 0.162 20.897 1.00 80.25 86 SER A O 1
#

Foldseek 3Di:
DVVVVVVLVVLLVVLVVQLVVLVVVCVVPVQVLSVLSNQLSVLLCCLCRVLVVVCVVVDPDPVSNCSSVVSNVVSVVSNVVSVVSD

Radius of gyration: 14.26 Å; chains: 1; bounding box: 32×26×38 Å